Protein AF-A0A1G5A7X2-F1 (afdb_monomer_lite)

Structure (mmCIF, N/CA/C/O backbone):
data_AF-A0A1G5A7X2-F1
#
_entry.id   AF-A0A1G5A7X2-F1
#
loop_
_atom_site.group_PDB
_atom_site.id
_atom_site.type_symbol
_atom_site.label_atom_id
_atom_site.label_alt_id
_atom_site.label_comp_id
_atom_site.label_asym_id
_atom_site.label_entity_id
_atom_site.label_seq_id
_atom_site.pdbx_PDB_ins_code
_atom_site.Cartn_x
_atom_site.Cartn_y
_atom_site.Cartn_z
_atom_site.occupancy
_atom_site.B_iso_or_equiv
_atom_site.auth_seq_id
_atom_site.auth_comp_id
_atom_site.auth_asym_id
_atom_site.auth_atom_id
_atom_site.pdbx_PDB_model_num
ATOM 1 N N . MET A 1 1 ? 10.943 -16.114 13.535 1.00 46.88 1 MET A N 1
ATOM 2 C CA . MET A 1 1 ? 11.980 -15.243 12.942 1.00 46.88 1 MET A CA 1
ATOM 3 C C . MET A 1 1 ? 12.196 -14.057 13.876 1.00 46.88 1 MET A C 1
ATOM 5 O O . MET A 1 1 ? 11.222 -13.396 14.210 1.00 46.88 1 MET A O 1
ATOM 9 N N . ARG A 1 2 ? 13.414 -13.819 14.377 1.00 54.34 2 ARG A N 1
ATOM 10 C CA . ARG A 1 2 ? 13.745 -12.625 15.177 1.00 54.34 2 ARG A CA 1
ATOM 11 C C . ARG A 1 2 ? 14.331 -11.593 14.216 1.00 54.34 2 ARG A C 1
ATOM 13 O O . ARG A 1 2 ? 15.472 -11.756 13.806 1.00 54.34 2 ARG A O 1
ATOM 20 N N . HIS A 1 3 ? 13.550 -10.587 13.827 1.00 55.09 3 HIS A N 1
ATOM 21 C CA . HIS A 1 3 ? 14.061 -9.485 13.007 1.00 55.09 3 HIS A CA 1
ATOM 22 C C . HIS A 1 3 ? 15.008 -8.623 13.846 1.00 55.09 3 HIS A C 1
ATOM 24 O O . HIS A 1 3 ? 14.705 -8.295 14.999 1.00 55.09 3 HIS A O 1
ATOM 30 N N . THR A 1 4 ? 16.169 -8.273 13.294 1.00 64.75 4 THR A N 1
ATOM 31 C CA . THR A 1 4 ? 17.079 -7.324 13.939 1.00 64.75 4 THR A CA 1
ATOM 32 C C . THR A 1 4 ? 16.424 -5.944 13.903 1.00 64.75 4 THR A C 1
ATOM 34 O O . THR A 1 4 ? 15.683 -5.633 12.975 1.00 64.75 4 THR A O 1
ATOM 37 N N . ARG A 1 5 ? 16.683 -5.078 14.890 1.00 60.47 5 ARG A N 1
ATOM 38 C CA . ARG A 1 5 ? 16.086 -3.727 14.936 1.00 60.47 5 ARG A CA 1
ATOM 39 C C . ARG A 1 5 ? 16.271 -2.947 13.622 1.00 60.47 5 ARG A C 1
ATOM 41 O O . ARG A 1 5 ? 15.329 -2.309 13.166 1.00 60.47 5 ARG A O 1
ATOM 48 N N . GLY A 1 6 ? 17.444 -3.072 12.995 1.00 61.22 6 GLY A N 1
ATOM 49 C CA . GLY A 1 6 ? 17.739 -2.456 11.696 1.00 61.22 6 GLY A CA 1
ATOM 50 C C . GLY A 1 6 ? 16.906 -3.011 10.534 1.00 61.22 6 GLY A C 1
ATOM 51 O O . GLY A 1 6 ? 16.545 -2.253 9.639 1.00 61.22 6 GLY A O 1
ATOM 52 N N . ASP A 1 7 ? 16.522 -4.291 10.572 1.00 68.69 7 ASP A N 1
ATOM 53 C CA . ASP A 1 7 ? 15.631 -4.884 9.564 1.00 68.69 7 ASP A CA 1
ATOM 54 C C . ASP A 1 7 ? 14.219 -4.287 9.662 1.00 68.69 7 ASP A C 1
ATOM 56 O O . ASP A 1 7 ? 13.571 -4.041 8.647 1.00 68.69 7 ASP A O 1
ATOM 60 N N . ILE A 1 8 ? 13.754 -4.005 10.886 1.00 73.00 8 ILE A N 1
ATOM 61 C CA . ILE A 1 8 ? 12.430 -3.416 11.140 1.00 73.00 8 ILE A CA 1
ATOM 62 C C . ILE A 1 8 ? 12.392 -1.953 10.689 1.00 73.00 8 ILE A C 1
ATOM 64 O O . ILE A 1 8 ? 11.450 -1.540 10.011 1.00 73.00 8 ILE A O 1
ATOM 68 N N . GLU A 1 9 ? 13.412 -1.166 11.036 1.00 79.44 9 GLU A N 1
ATOM 69 C CA . GLU A 1 9 ? 13.518 0.235 10.607 1.00 79.44 9 GLU A CA 1
ATOM 70 C C . GLU A 1 9 ? 13.653 0.338 9.077 1.00 79.44 9 GLU A C 1
ATOM 72 O O . GLU A 1 9 ? 12.985 1.165 8.451 1.00 79.44 9 GLU A O 1
ATOM 77 N N . GLY A 1 10 ? 14.429 -0.562 8.460 1.00 85.31 10 GLY A N 1
ATOM 78 C CA . GLY A 1 10 ? 14.549 -0.673 7.0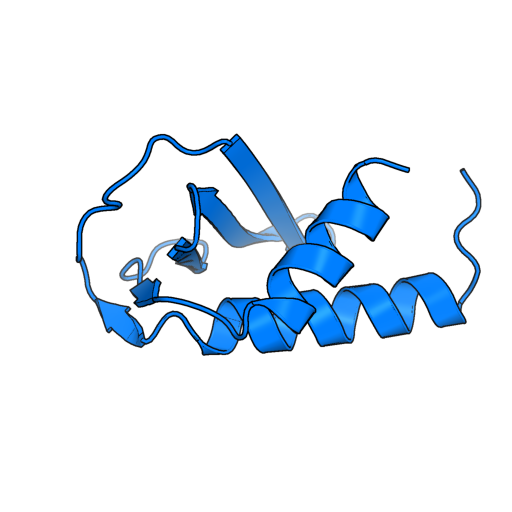05 1.00 85.31 10 GLY A CA 1
ATOM 79 C C . GLY A 1 10 ? 13.232 -1.045 6.321 1.00 85.31 10 GLY A C 1
ATOM 80 O O . GLY A 1 10 ? 12.855 -0.420 5.327 1.00 85.31 10 GLY A O 1
ATOM 81 N N . LEU A 1 11 ? 12.485 -2.003 6.877 1.00 87.69 11 LEU A N 1
ATOM 82 C CA . LEU A 1 11 ? 11.165 -2.381 6.372 1.00 87.69 11 LEU A CA 1
ATOM 83 C C . LEU A 1 11 ? 10.178 -1.211 6.449 1.00 87.69 11 LEU A C 1
ATOM 85 O O . LEU A 1 11 ? 9.503 -0.912 5.464 1.00 87.69 11 LEU A O 1
ATOM 89 N N . ALA A 1 12 ? 10.114 -0.520 7.590 1.00 88.75 12 ALA A N 1
ATOM 90 C CA . ALA A 1 12 ? 9.225 0.625 7.771 1.00 88.75 12 ALA A CA 1
ATOM 91 C C . ALA A 1 12 ? 9.534 1.750 6.769 1.00 88.75 12 ALA A C 1
ATOM 93 O O . ALA A 1 12 ? 8.617 2.325 6.178 1.00 88.75 12 ALA A O 1
ATOM 94 N N . ALA A 1 13 ? 10.818 2.033 6.529 1.00 92.50 13 ALA A N 1
ATOM 95 C CA . ALA A 1 13 ? 11.243 3.012 5.534 1.00 92.50 13 ALA A CA 1
ATOM 96 C C . ALA A 1 13 ? 10.829 2.607 4.109 1.00 92.50 13 ALA A C 1
ATOM 98 O O . ALA A 1 13 ? 10.298 3.434 3.368 1.00 92.50 13 ALA A O 1
ATOM 99 N N . LEU A 1 14 ? 11.014 1.337 3.735 1.00 94.50 14 LEU A N 1
ATOM 100 C CA . LEU A 1 14 ? 10.635 0.826 2.414 1.00 94.50 14 LEU A CA 1
ATOM 101 C C . LEU A 1 14 ? 9.123 0.864 2.188 1.00 94.50 14 LEU A C 1
ATOM 103 O O . LEU A 1 14 ? 8.681 1.374 1.160 1.00 94.50 14 LEU A O 1
ATOM 107 N N . VAL A 1 15 ? 8.331 0.394 3.155 1.00 93.88 15 VAL A N 1
ATOM 108 C CA . VAL A 1 15 ? 6.862 0.454 3.090 1.00 93.88 15 VAL A CA 1
ATOM 109 C C . VAL A 1 15 ? 6.391 1.896 2.923 1.00 93.88 15 VAL A C 1
ATOM 111 O O . VAL A 1 15 ? 5.539 2.168 2.084 1.00 93.88 15 VAL A O 1
ATOM 114 N N . ASN A 1 16 ? 6.979 2.836 3.664 1.00 94.06 16 ASN A N 1
ATOM 115 C CA . ASN A 1 16 ? 6.630 4.251 3.579 1.00 94.06 16 ASN A CA 1
ATOM 116 C C . ASN A 1 16 ? 6.973 4.866 2.208 1.00 94.06 16 ASN A C 1
ATOM 118 O O . ASN A 1 16 ? 6.171 5.608 1.644 1.00 94.06 16 ASN A O 1
ATOM 122 N N . THR A 1 17 ? 8.144 4.546 1.651 1.00 95.62 17 THR A N 1
ATOM 123 C CA . THR A 1 17 ? 8.535 4.977 0.299 1.00 95.62 17 THR A CA 1
ATOM 124 C C . THR A 1 17 ? 7.588 4.424 -0.762 1.00 95.62 17 THR A C 1
ATOM 126 O O . THR A 1 17 ? 7.145 5.164 -1.636 1.00 95.62 17 THR A O 1
ATOM 129 N N . VAL A 1 18 ? 7.250 3.136 -0.675 1.00 95.88 18 VAL A N 1
ATOM 130 C CA . VAL A 1 18 ? 6.354 2.476 -1.628 1.00 95.88 18 VAL A CA 1
ATOM 131 C C . VAL A 1 18 ? 4.935 3.038 -1.526 1.00 95.88 18 VAL A C 1
ATOM 133 O O . VAL A 1 18 ? 4.373 3.447 -2.539 1.00 95.88 18 VAL A O 1
ATOM 136 N N . ALA A 1 19 ? 4.378 3.150 -0.319 1.00 94.56 19 ALA A N 1
ATOM 137 C CA . ALA A 1 19 ? 3.036 3.686 -0.101 1.00 94.56 19 ALA A CA 1
ATOM 138 C C . ALA A 1 19 ? 2.886 5.124 -0.621 1.00 94.56 19 ALA A C 1
ATOM 140 O O . ALA A 1 19 ? 1.883 5.447 -1.248 1.00 94.56 19 ALA A O 1
ATOM 141 N N . ARG A 1 20 ? 3.898 5.982 -0.430 1.00 94.94 20 ARG A N 1
ATOM 142 C CA . ARG A 1 20 ? 3.860 7.377 -0.904 1.00 94.94 20 ARG A CA 1
ATOM 143 C C . ARG A 1 20 ? 3.924 7.543 -2.421 1.00 94.94 20 ARG A C 1
ATOM 145 O O . ARG A 1 20 ? 3.625 8.629 -2.904 1.00 94.94 20 ARG A O 1
ATOM 152 N N . SER A 1 21 ? 4.294 6.503 -3.166 1.00 96.38 21 SER A N 1
ATOM 153 C CA . SER A 1 21 ? 4.226 6.537 -4.632 1.00 96.38 21 SER A CA 1
ATOM 154 C C . SER A 1 21 ? 2.798 6.420 -5.171 1.00 96.38 21 SER A C 1
ATOM 156 O O . SER A 1 21 ? 2.541 6.824 -6.302 1.00 96.38 21 SER A O 1
ATOM 158 N N . ALA A 1 22 ? 1.870 5.891 -4.368 1.00 96.50 22 ALA A N 1
ATOM 159 C CA . ALA A 1 22 ? 0.481 5.715 -4.747 1.00 96.50 22 ALA A CA 1
ATOM 160 C C . ALA A 1 22 ? -0.290 7.029 -4.584 1.00 96.50 22 ALA A C 1
ATOM 162 O O . ALA A 1 22 ? -0.723 7.379 -3.483 1.00 96.50 22 ALA A O 1
ATOM 163 N N . VAL A 1 23 ? -0.455 7.761 -5.684 1.00 95.25 23 VAL A N 1
ATOM 164 C CA . VAL A 1 23 ? -1.049 9.108 -5.692 1.00 95.25 23 VAL A CA 1
ATOM 165 C C . VAL A 1 23 ? -2.275 9.231 -6.593 1.00 95.25 23 VAL A C 1
ATOM 167 O O . VAL A 1 23 ? -3.049 10.165 -6.402 1.00 95.25 23 VAL A O 1
ATOM 170 N N . SER A 1 24 ? -2.484 8.305 -7.534 1.00 96.06 24 SER A N 1
ATOM 171 C CA . SER A 1 24 ? -3.638 8.315 -8.435 1.00 96.06 24 SER A CA 1
ATOM 172 C C . SER A 1 24 ? -4.865 7.724 -7.737 1.00 96.06 24 SER A C 1
ATOM 174 O O . SER A 1 24 ? -4.858 6.528 -7.442 1.00 96.06 24 SER A O 1
ATOM 176 N N . PRO A 1 25 ? -5.914 8.507 -7.439 1.00 94.31 25 PRO A N 1
ATOM 177 C CA . PRO A 1 25 ? -7.116 7.986 -6.794 1.00 94.31 25 PRO A CA 1
ATOM 178 C C . PRO A 1 25 ? -7.942 7.123 -7.755 1.00 94.31 25 PRO A C 1
ATOM 180 O O . PRO A 1 25 ? -8.097 7.476 -8.921 1.00 94.31 25 PRO A O 1
ATOM 183 N N . ASP A 1 26 ? -8.497 6.022 -7.243 1.00 86.56 26 ASP A N 1
ATOM 184 C CA . ASP A 1 26 ? -9.461 5.142 -7.929 1.00 86.56 26 ASP A CA 1
ATOM 185 C C . ASP A 1 26 ? -9.009 4.597 -9.301 1.00 86.56 26 ASP A C 1
ATOM 187 O O . ASP A 1 26 ? -9.823 4.155 -10.116 1.00 86.56 26 ASP A O 1
ATOM 191 N N . GLU A 1 27 ? -7.701 4.574 -9.559 1.00 91.12 27 GLU A N 1
ATOM 192 C CA . GLU A 1 27 ? -7.137 3.956 -10.757 1.00 91.12 27 GLU A CA 1
ATOM 193 C C . GLU A 1 27 ? -7.093 2.419 -10.594 1.00 91.12 27 GLU A C 1
ATOM 195 O O . GLU A 1 27 ? -6.767 1.915 -9.512 1.00 91.12 27 GLU A O 1
ATOM 200 N N . PRO A 1 28 ? -7.446 1.630 -11.627 1.00 92.94 28 PRO A N 1
ATOM 201 C CA . PRO A 1 28 ? -7.337 0.178 -11.561 1.00 92.94 28 PRO A CA 1
ATOM 202 C C . PRO A 1 28 ? -5.874 -0.284 -11.606 1.00 92.94 28 PRO A C 1
ATOM 204 O O . PRO A 1 28 ? -5.023 0.332 -12.243 1.00 92.94 28 PRO A O 1
ATOM 207 N N . LEU A 1 29 ? -5.600 -1.432 -10.983 1.00 96.00 29 LEU A N 1
ATOM 208 C CA . LEU A 1 29 ? -4.330 -2.133 -11.165 1.00 96.00 29 LEU A CA 1
ATOM 209 C C . LEU A 1 29 ? -4.277 -2.768 -12.561 1.00 96.00 29 LEU A C 1
ATOM 211 O O . LEU A 1 29 ? -5.256 -3.359 -13.019 1.00 96.00 29 LEU A O 1
ATOM 215 N N . THR A 1 30 ? -3.124 -2.685 -13.217 1.00 95.38 30 THR A N 1
ATOM 216 C CA . THR A 1 30 ? -2.877 -3.253 -14.553 1.00 95.38 30 THR A CA 1
ATOM 217 C C . THR A 1 30 ? -2.462 -4.725 -14.507 1.00 95.38 30 THR A C 1
ATOM 219 O O . THR A 1 30 ? -2.453 -5.402 -15.535 1.00 95.38 30 THR A O 1
ATOM 222 N N . ALA A 1 31 ? -2.148 -5.234 -13.315 1.00 95.56 31 ALA A N 1
ATOM 223 C CA . ALA A 1 31 ? -1.747 -6.607 -13.044 1.00 95.56 31 ALA A CA 1
ATOM 224 C C . ALA A 1 31 ? -2.559 -7.192 -11.869 1.00 95.56 31 ALA A C 1
ATOM 226 O O . ALA A 1 31 ? -3.110 -6.442 -11.057 1.00 95.56 31 ALA A O 1
ATOM 227 N N . PRO A 1 32 ? -2.649 -8.530 -11.744 1.00 96.38 32 PRO A N 1
ATOM 228 C CA . PRO A 1 32 ? -3.200 -9.151 -10.543 1.00 96.38 32 PRO A CA 1
ATOM 229 C C . PRO A 1 32 ? -2.328 -8.851 -9.315 1.00 96.38 32 PRO A C 1
ATOM 231 O O . PRO A 1 32 ? -1.110 -8.717 -9.423 1.00 96.38 32 PRO A O 1
ATOM 234 N N . VAL A 1 33 ? -2.955 -8.789 -8.137 1.00 96.56 33 VAL A N 1
ATOM 235 C CA . VAL A 1 33 ? -2.251 -8.604 -6.859 1.00 96.56 33 VAL A CA 1
ATOM 236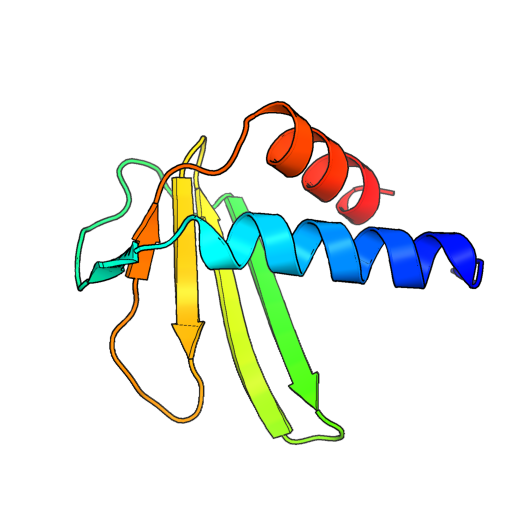 C C . VAL A 1 33 ? -1.425 -9.850 -6.538 1.00 96.56 33 VAL A C 1
ATOM 238 O O . VAL A 1 33 ? -1.984 -10.931 -6.352 1.00 96.56 33 VAL A O 1
ATOM 241 N N . ASP A 1 34 ? -0.105 -9.686 -6.448 1.00 93.75 34 ASP A N 1
ATOM 242 C CA . ASP A 1 34 ? 0.847 -10.743 -6.087 1.00 93.75 34 ASP A CA 1
ATOM 243 C C . ASP A 1 34 ? 1.150 -10.788 -4.585 1.00 93.75 34 ASP A C 1
ATOM 245 O O . ASP A 1 34 ? 1.407 -11.859 -4.034 1.00 93.75 34 ASP A O 1
ATOM 249 N N . LEU A 1 35 ? 1.080 -9.642 -3.902 1.00 94.62 35 LEU A N 1
ATOM 250 C CA . LEU A 1 35 ? 1.366 -9.550 -2.475 1.00 94.62 35 LEU A CA 1
ATOM 251 C C . LEU A 1 35 ? 0.462 -8.530 -1.791 1.00 94.62 35 LEU A C 1
ATOM 253 O O . LEU A 1 35 ? 0.178 -7.462 -2.331 1.00 94.62 35 LEU A O 1
ATOM 257 N N . ARG A 1 36 ? 0.040 -8.839 -0.563 1.00 95.88 36 ARG A N 1
ATOM 258 C CA . ARG A 1 36 ? -0.801 -7.960 0.251 1.00 95.88 36 ARG A CA 1
ATOM 259 C C . ARG A 1 36 ? -0.243 -7.839 1.660 1.00 95.88 36 ARG A C 1
ATOM 261 O O . ARG A 1 36 ? -0.056 -8.840 2.345 1.00 95.88 36 ARG A O 1
ATOM 268 N N . LEU A 1 37 ? -0.023 -6.602 2.092 1.00 94.75 37 LEU A N 1
ATOM 269 C CA . LEU A 1 37 ? 0.401 -6.249 3.438 1.00 94.75 37 LEU A CA 1
ATOM 270 C C . LEU A 1 37 ? -0.742 -5.547 4.169 1.00 94.75 37 LEU A C 1
ATOM 272 O O . LEU A 1 37 ? -1.342 -4.605 3.649 1.00 94.75 37 LEU A O 1
ATOM 276 N N . THR A 1 38 ? -1.012 -5.970 5.399 1.00 95.50 38 THR A N 1
ATOM 277 C CA . THR A 1 38 ? -1.932 -5.288 6.313 1.00 95.50 38 THR A CA 1
ATOM 278 C C . THR A 1 38 ? -1.130 -4.527 7.359 1.00 95.50 38 THR A C 1
ATOM 280 O O . THR A 1 38 ? -0.284 -5.093 8.049 1.00 95.50 38 THR A O 1
ATOM 283 N N . LEU A 1 39 ? -1.374 -3.223 7.474 1.00 93.50 39 LEU A N 1
ATOM 284 C CA . LEU A 1 39 ? -0.699 -2.367 8.440 1.00 93.50 39 LEU A CA 1
ATOM 285 C C . LEU A 1 39 ? -1.607 -2.159 9.646 1.00 93.50 39 LEU A C 1
ATOM 287 O O . LEU A 1 39 ? -2.717 -1.646 9.508 1.00 93.50 39 LEU A O 1
ATOM 291 N N . HIS A 1 40 ? -1.105 -2.510 10.826 1.00 93.75 40 HIS A N 1
ATOM 292 C CA . HIS A 1 40 ? -1.822 -2.358 12.086 1.00 93.75 40 HIS A CA 1
ATOM 293 C C . HIS A 1 40 ? -1.130 -1.352 13.009 1.00 93.75 40 HIS A C 1
ATOM 295 O O . HIS A 1 40 ? 0.097 -1.235 13.028 1.00 93.75 40 HIS A O 1
ATOM 301 N N . ARG A 1 41 ? -1.928 -0.641 13.807 1.00 91.06 41 ARG A N 1
ATOM 302 C CA . ARG A 1 41 ? -1.484 0.141 14.964 1.00 91.06 41 ARG A CA 1
ATOM 303 C C . ARG A 1 41 ? -2.155 -0.442 16.204 1.00 91.06 41 ARG A C 1
ATOM 305 O O . ARG A 1 41 ? -3.341 -0.211 16.425 1.00 91.06 41 ARG A O 1
ATOM 312 N N . GLY A 1 42 ? -1.398 -1.199 16.998 1.00 93.56 42 GLY A N 1
ATOM 313 C CA . GLY A 1 42 ? -2.005 -2.094 17.988 1.00 93.56 42 GLY A CA 1
ATOM 314 C C . GLY A 1 42 ? -2.894 -3.107 17.266 1.00 93.56 42 GLY A C 1
ATOM 315 O O . GLY A 1 42 ? -2.469 -3.670 16.261 1.00 93.56 42 GLY A O 1
ATOM 316 N N . ASP A 1 43 ? -4.140 -3.257 17.707 1.00 92.75 43 ASP A N 1
ATOM 317 C CA . ASP A 1 43 ? -5.122 -4.138 17.057 1.00 92.75 43 ASP A CA 1
ATOM 318 C C . ASP A 1 43 ? -5.869 -3.473 15.885 1.00 92.75 43 ASP A C 1
ATOM 320 O O . ASP A 1 43 ? -6.557 -4.142 15.113 1.00 92.75 43 ASP A O 1
ATOM 324 N N . ALA A 1 44 ? -5.728 -2.156 15.702 1.00 95.31 44 ALA A N 1
ATOM 325 C CA . ALA A 1 44 ? -6.452 -1.420 14.670 1.00 95.31 44 ALA A CA 1
ATOM 326 C C . ALA A 1 44 ? -5.774 -1.548 13.297 1.00 95.31 44 ALA A C 1
ATOM 328 O O . ALA A 1 44 ? -4.618 -1.154 13.138 1.00 95.31 44 ALA A O 1
ATOM 329 N N . LEU A 1 45 ? -6.499 -2.040 12.287 1.00 95.88 45 LEU A N 1
ATOM 330 C CA . LEU A 1 45 ? -6.073 -1.984 10.885 1.00 95.88 45 LEU A CA 1
ATOM 331 C C . LEU A 1 45 ? -6.132 -0.530 10.394 1.00 95.88 45 LEU A C 1
ATOM 333 O O . LEU A 1 45 ? -7.199 0.079 10.402 1.00 95.88 45 LEU A O 1
ATOM 337 N N . ILE A 1 46 ? -4.996 0.010 9.956 1.00 96.00 46 ILE A N 1
ATOM 338 C CA . ILE A 1 46 ? -4.871 1.414 9.526 1.00 96.00 46 ILE A CA 1
ATOM 339 C C . ILE A 1 46 ? -4.664 1.573 8.021 1.00 96.00 46 ILE A C 1
ATOM 341 O O . ILE A 1 46 ? -4.917 2.647 7.481 1.00 96.00 46 ILE A O 1
ATOM 345 N N . ALA A 1 47 ? -4.198 0.526 7.338 1.00 96.19 47 ALA A N 1
ATOM 346 C CA . ALA A 1 47 ? -4.073 0.517 5.888 1.00 96.19 47 ALA A CA 1
ATOM 347 C C . ALA A 1 47 ? -3.839 -0.889 5.335 1.00 96.19 47 ALA A C 1
ATOM 349 O O . ALA A 1 47 ? -3.378 -1.794 6.033 1.00 96.19 47 ALA A O 1
ATOM 350 N N . VAL A 1 48 ? -4.096 -1.035 4.043 1.00 97.00 48 VAL A N 1
ATOM 351 C CA . VAL A 1 48 ? -3.688 -2.178 3.234 1.00 97.00 48 VAL A CA 1
ATOM 352 C C . VAL A 1 48 ? -2.800 -1.665 2.105 1.00 97.00 48 VAL A C 1
ATOM 354 O O . VAL A 1 48 ? -3.171 -0.721 1.410 1.00 97.00 48 VAL A O 1
ATOM 357 N N . LEU A 1 49 ? -1.641 -2.294 1.923 1.00 97.44 49 LEU A N 1
ATOM 358 C CA . LEU A 1 49 ? -0.767 -2.084 0.774 1.00 97.44 49 LEU A CA 1
ATOM 359 C C . LEU A 1 49 ? -0.788 -3.349 -0.084 1.00 97.44 49 LEU A C 1
ATOM 361 O O . LEU A 1 49 ? -0.366 -4.415 0.362 1.00 97.44 49 LEU A O 1
ATOM 365 N N . GLU A 1 50 ? -1.280 -3.233 -1.307 1.00 97.44 50 GLU A N 1
ATOM 366 C CA . GLU A 1 50 ? -1.265 -4.306 -2.298 1.00 97.44 50 GLU A CA 1
ATOM 367 C C . GLU A 1 50 ? -0.200 -4.019 -3.347 1.00 97.44 50 GLU A C 1
ATOM 369 O O . GLU A 1 50 ? -0.003 -2.874 -3.749 1.00 97.44 50 GLU A O 1
ATOM 374 N N . ILE A 1 51 ? 0.489 -5.065 -3.780 1.00 96.88 51 ILE A N 1
ATOM 375 C CA . ILE A 1 51 ? 1.506 -5.020 -4.820 1.00 96.88 51 ILE A CA 1
ATOM 376 C C . ILE A 1 51 ? 1.002 -5.861 -5.988 1.00 96.88 51 ILE A C 1
ATOM 378 O O . ILE A 1 51 ? 0.556 -6.992 -5.782 1.00 96.88 51 ILE A O 1
ATOM 382 N N . ALA A 1 52 ? 1.058 -5.290 -7.187 1.00 96.94 52 ALA A N 1
ATOM 383 C CA . ALA A 1 52 ? 0.638 -5.927 -8.424 1.00 96.94 52 ALA A CA 1
ATOM 384 C C . ALA A 1 52 ? 1.618 -5.572 -9.544 1.00 96.94 52 ALA A C 1
ATOM 386 O O . ALA A 1 52 ? 1.577 -4.477 -10.105 1.00 96.94 52 ALA A O 1
ATOM 387 N N . GLY A 1 53 ? 2.529 -6.491 -9.863 1.00 95.62 53 GLY A N 1
ATOM 388 C CA . GLY A 1 53 ? 3.547 -6.251 -10.886 1.00 95.62 53 GLY A CA 1
ATOM 389 C C . GLY A 1 53 ? 4.504 -5.127 -10.479 1.00 95.62 53 GLY A C 1
ATOM 390 O O . GLY A 1 53 ? 5.239 -5.259 -9.497 1.00 95.62 53 GLY A O 1
ATOM 391 N N . ASP A 1 54 ? 4.536 -4.032 -11.230 1.00 96.56 54 ASP A N 1
ATOM 392 C CA . ASP A 1 54 ? 5.297 -2.822 -10.898 1.00 96.56 54 ASP A CA 1
ATOM 393 C C . ASP A 1 54 ? 4.450 -1.743 -10.208 1.00 96.56 54 ASP A C 1
ATOM 395 O O . ASP A 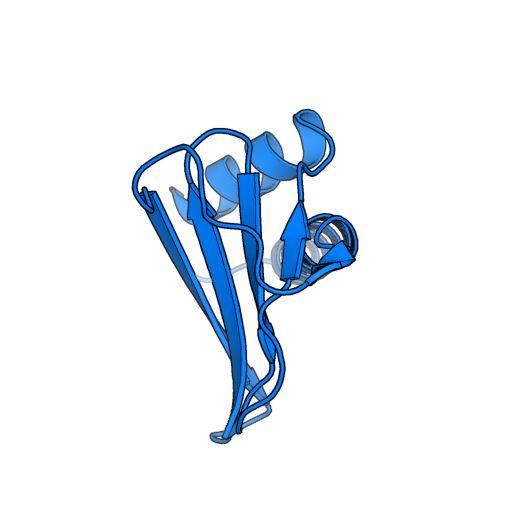1 54 ? 4.998 -0.730 -9.779 1.00 96.56 54 ASP A O 1
ATOM 399 N N . GLN A 1 55 ? 3.144 -1.968 -10.050 1.00 97.38 55 GLN A N 1
ATOM 400 C CA . GLN A 1 55 ? 2.232 -1.061 -9.371 1.00 97.38 55 GLN A CA 1
ATOM 401 C C . GLN A 1 55 ? 2.012 -1.454 -7.915 1.00 97.38 55 GLN A C 1
ATOM 403 O O . GLN A 1 55 ? 2.163 -2.609 -7.499 1.00 97.38 55 GLN A O 1
ATOM 408 N N . VAL A 1 56 ? 1.588 -0.466 -7.135 1.00 97.75 56 VAL A N 1
ATOM 409 C CA . VAL A 1 56 ? 1.078 -0.666 -5.785 1.00 97.75 56 VAL A CA 1
ATOM 410 C C . VAL A 1 56 ? -0.229 0.076 -5.594 1.00 97.75 56 VAL A C 1
ATOM 412 O O . VAL A 1 56 ? -0.433 1.145 -6.165 1.00 97.75 56 VAL A O 1
ATOM 415 N N . ARG A 1 57 ? -1.095 -0.487 -4.753 1.00 97.94 57 ARG A N 1
ATOM 416 C CA . ARG A 1 57 ? -2.329 0.141 -4.294 1.00 97.94 57 ARG A CA 1
ATOM 417 C C . ARG A 1 57 ? -2.270 0.358 -2.792 1.00 97.94 57 ARG A C 1
ATOM 419 O O . ARG A 1 57 ? -2.120 -0.592 -2.025 1.00 97.94 57 ARG A O 1
ATOM 426 N N . TRP A 1 58 ? -2.422 1.605 -2.371 1.00 97.62 58 TRP A N 1
ATOM 427 C CA . TRP A 1 58 ? -2.577 1.987 -0.977 1.00 97.62 58 TRP A CA 1
ATOM 428 C C . TRP A 1 58 ? -4.054 2.207 -0.668 1.00 97.62 58 TRP A C 1
ATOM 430 O O . TRP A 1 58 ? -4.717 3.014 -1.311 1.00 97.62 58 TRP A O 1
ATOM 440 N N . THR A 1 59 ? -4.575 1.502 0.333 1.00 97.00 59 THR A N 1
ATOM 441 C CA . THR A 1 59 ? -5.954 1.669 0.800 1.00 97.00 59 THR A CA 1
ATOM 442 C C . THR A 1 59 ? -5.941 2.030 2.284 1.00 97.00 59 THR A C 1
ATOM 444 O O . THR A 1 59 ? -5.659 1.149 3.105 1.00 97.00 59 THR A O 1
ATOM 447 N N . PRO A 1 60 ? -6.227 3.287 2.666 1.00 95.25 60 PRO A N 1
ATOM 448 C CA . PRO A 1 60 ? -6.343 3.660 4.075 1.00 95.25 60 PRO A CA 1
ATOM 449 C C . PRO A 1 60 ? -7.506 2.918 4.755 1.00 95.25 60 PRO A C 1
ATOM 451 O O . PRO A 1 60 ? -8.449 2.473 4.099 1.00 95.25 60 PRO A O 1
ATOM 454 N N . GLN A 1 61 ? -7.409 2.729 6.073 1.00 95.62 61 GLN A N 1
ATOM 455 C CA . GLN A 1 61 ? -8.433 2.078 6.891 1.00 95.62 61 GLN A CA 1
ATOM 456 C C . GLN A 1 61 ? -8.680 2.847 8.203 1.00 95.62 61 GLN A C 1
ATOM 458 O O . GLN A 1 61 ? -7.738 3.414 8.764 1.00 95.62 61 GLN A O 1
ATOM 463 N N . PRO A 1 62 ? -9.918 2.832 8.733 1.00 91.69 62 PRO A N 1
ATOM 464 C CA . PRO A 1 62 ? -11.123 2.291 8.104 1.00 91.69 62 PRO A CA 1
ATOM 465 C C . PRO A 1 62 ? -11.661 3.246 7.025 1.00 91.69 62 PRO A C 1
ATOM 467 O O . PRO A 1 62 ? -11.995 4.394 7.308 1.00 91.69 62 PRO A O 1
ATOM 470 N N . GLY A 1 63 ? -11.778 2.750 5.793 1.00 84.00 63 GLY A N 1
A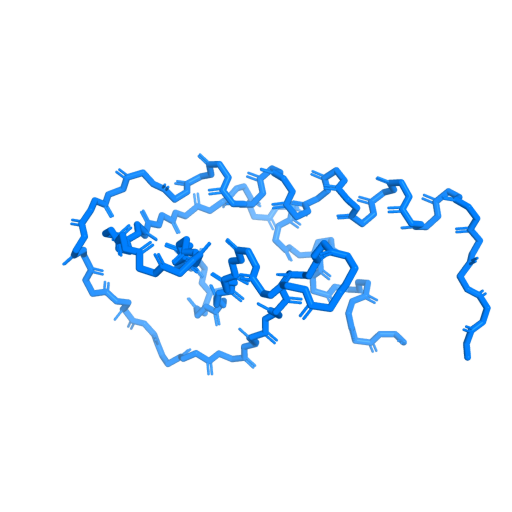TOM 471 C CA . GLY A 1 63 ? -12.282 3.532 4.664 1.00 84.00 63 GLY A CA 1
ATOM 472 C C . GLY A 1 63 ? -11.320 4.599 4.120 1.00 84.00 63 GLY A C 1
ATOM 473 O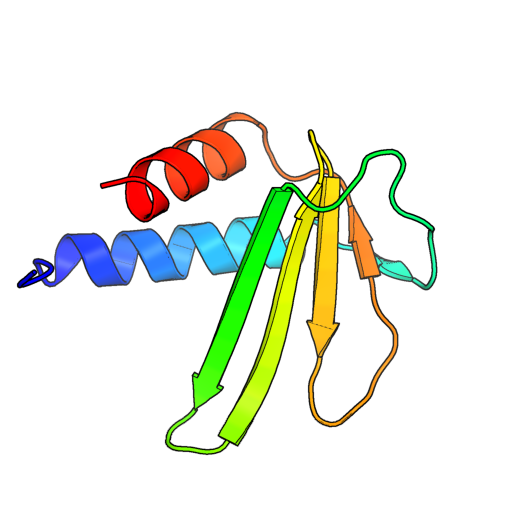 O . GLY A 1 63 ? -10.251 4.870 4.664 1.00 84.00 63 GLY A O 1
ATOM 474 N N . GLY A 1 64 ? -11.734 5.193 3.001 1.00 89.19 64 GLY A N 1
ATOM 475 C CA . GLY A 1 64 ? -10.978 6.174 2.225 1.00 89.19 64 GLY A CA 1
ATOM 476 C C . GLY A 1 64 ? -10.676 5.684 0.808 1.00 89.19 64 GLY A C 1
ATOM 477 O O . GLY A 1 64 ? -10.789 4.496 0.503 1.00 89.19 64 GLY A O 1
ATOM 478 N N . THR A 1 65 ? -10.338 6.627 -0.065 1.00 94.25 65 THR A N 1
ATOM 479 C CA . THR A 1 65 ? -10.068 6.359 -1.479 1.00 94.25 65 THR A CA 1
ATOM 480 C C . THR A 1 65 ? -8.765 5.589 -1.631 1.00 94.25 65 THR A C 1
ATOM 482 O O . THR A 1 65 ? -7.733 5.992 -1.085 1.00 94.25 65 THR A O 1
ATOM 485 N N . ALA A 1 66 ? -8.814 4.480 -2.367 1.00 96.12 66 ALA A N 1
ATOM 486 C CA . ALA A 1 66 ? -7.609 3.756 -2.721 1.00 96.12 66 ALA A CA 1
ATOM 487 C C . ALA A 1 66 ? -6.813 4.578 -3.737 1.00 96.12 66 ALA A C 1
ATOM 489 O O . ALA A 1 66 ? -7.377 5.112 -4.692 1.00 96.12 66 ALA A O 1
ATOM 490 N N . THR A 1 67 ? -5.504 4.665 -3.538 1.00 98.19 67 THR A N 1
ATOM 491 C CA . THR A 1 67 ? -4.597 5.283 -4.500 1.00 98.19 67 THR A CA 1
ATOM 492 C C . THR A 1 67 ? -3.698 4.228 -5.118 1.00 98.19 67 THR A C 1
ATOM 494 O O . THR A 1 67 ? -3.311 3.263 -4.458 1.00 98.19 67 THR A O 1
ATOM 497 N N . VAL A 1 68 ? -3.361 4.404 -6.390 1.00 98.06 68 VAL A N 1
ATOM 498 C CA . VAL A 1 68 ? -2.438 3.553 -7.140 1.00 98.06 68 VAL A CA 1
ATOM 499 C C . VAL A 1 68 ? -1.244 4.377 -7.603 1.00 98.06 68 VAL A C 1
ATOM 501 O O . VAL A 1 68 ? -1.309 5.601 -7.735 1.00 98.06 68 VAL A O 1
ATOM 504 N N . GLY A 1 69 ? -0.111 3.713 -7.785 1.00 97.50 69 GLY A N 1
ATOM 505 C CA . GLY A 1 69 ? 1.067 4.314 -8.386 1.00 97.50 69 GLY A CA 1
ATOM 506 C C . GLY A 1 69 ? 2.165 3.296 -8.634 1.00 97.50 69 GLY A C 1
ATOM 507 O O . GLY A 1 69 ? 2.039 2.118 -8.294 1.00 97.50 69 GLY A O 1
ATOM 508 N N . THR A 1 70 ? 3.257 3.776 -9.216 1.00 97.81 70 THR A N 1
ATOM 509 C CA . THR A 1 70 ? 4.435 2.971 -9.543 1.00 97.81 70 THR A CA 1
ATOM 510 C C . THR A 1 70 ? 5.596 3.443 -8.662 1.00 97.81 70 THR A C 1
ATOM 512 O O . THR A 1 70 ? 6.121 4.541 -8.875 1.00 97.81 70 THR A O 1
ATOM 515 N N . PRO A 1 71 ? 6.002 2.675 -7.636 1.00 96.69 71 PRO A N 1
ATOM 516 C CA . PRO A 1 71 ? 7.126 3.031 -6.777 1.00 96.69 71 PRO A CA 1
ATOM 517 C C . PRO A 1 71 ? 8.467 2.937 -7.515 1.00 96.69 71 PRO A C 1
ATOM 519 O O . PRO A 1 71 ? 8.579 2.257 -8.537 1.00 96.69 71 PRO A O 1
ATOM 522 N N . PRO A 1 72 ? 9.545 3.527 -6.961 1.00 96.94 72 PRO A N 1
ATOM 523 C CA . PRO A 1 72 ? 10.893 3.279 -7.457 1.00 96.94 72 PRO A CA 1
ATOM 524 C C . PRO A 1 72 ? 11.197 1.775 -7.485 1.00 96.94 72 PRO A C 1
ATOM 526 O O . PRO A 1 72 ? 11.110 1.106 -6.451 1.00 96.94 72 PRO A O 1
ATOM 529 N N . ALA A 1 73 ? 11.608 1.248 -8.643 1.00 95.69 73 ALA A N 1
ATOM 530 C CA . ALA A 1 73 ? 11.812 -0.190 -8.853 1.00 95.69 73 ALA A CA 1
ATOM 531 C C . ALA A 1 73 ? 12.746 -0.824 -7.805 1.00 95.69 73 ALA A C 1
ATOM 533 O O . ALA A 1 73 ? 12.465 -1.899 -7.277 1.00 95.69 73 ALA A O 1
ATOM 534 N N . GLN A 1 74 ? 13.818 -0.115 -7.435 1.00 94.50 74 GLN A N 1
ATOM 535 C CA . GLN A 1 74 ? 14.760 -0.544 -6.397 1.00 94.50 74 GLN A CA 1
ATOM 536 C C . GLN A 1 74 ? 14.114 -0.676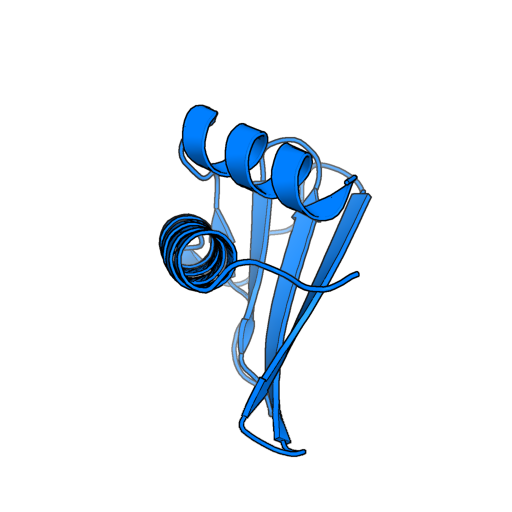 -5.008 1.00 94.50 74 GLN A C 1
ATOM 538 O O . GLN A 1 74 ? 14.425 -1.610 -4.273 1.00 94.50 74 GLN A O 1
ATOM 543 N N . ALA A 1 75 ? 13.188 0.221 -4.655 1.00 95.38 75 ALA A N 1
ATOM 544 C CA . ALA A 1 75 ? 12.479 0.170 -3.380 1.00 95.38 75 ALA A CA 1
ATOM 545 C C . ALA A 1 75 ? 11.477 -0.992 -3.363 1.00 95.38 75 ALA A C 1
ATOM 547 O O . ALA A 1 75 ? 11.393 -1.715 -2.371 1.00 95.38 75 ALA A O 1
ATOM 548 N N . LEU A 1 76 ? 10.773 -1.220 -4.477 1.00 95.62 76 LEU A N 1
ATOM 549 C CA . LEU A 1 76 ? 9.837 -2.335 -4.606 1.00 95.62 76 LEU A CA 1
ATOM 550 C C . LEU A 1 76 ? 10.549 -3.695 -4.556 1.00 95.62 76 LEU A C 1
ATOM 552 O O . LEU A 1 76 ? 10.102 -4.605 -3.859 1.00 95.62 76 LEU A O 1
ATOM 556 N N . ALA A 1 77 ? 11.686 -3.826 -5.244 1.00 94.75 77 ALA A N 1
ATOM 557 C CA . ALA A 1 77 ? 12.505 -5.034 -5.216 1.00 94.75 77 ALA A CA 1
ATOM 558 C C . ALA A 1 77 ? 13.079 -5.312 -3.815 1.00 94.75 77 ALA A C 1
ATOM 560 O O . ALA A 1 77 ? 13.020 -6.447 -3.339 1.00 94.75 77 ALA A O 1
ATOM 561 N N . ALA A 1 78 ? 13.581 -4.278 -3.130 1.00 93.88 78 ALA A N 1
ATOM 562 C CA . ALA A 1 78 ? 14.071 -4.402 -1.759 1.00 93.88 78 ALA A CA 1
ATOM 563 C C . ALA A 1 78 ? 12.957 -4.837 -0.793 1.00 93.88 78 ALA A C 1
ATOM 565 O O . ALA A 1 78 ? 13.168 -5.749 0.006 1.00 93.88 78 ALA A O 1
ATOM 566 N N . LEU A 1 79 ? 11.759 -4.248 -0.910 1.00 93.75 79 LEU A N 1
ATOM 567 C CA . LEU A 1 79 ? 10.596 -4.636 -0.112 1.00 93.75 79 LEU A CA 1
ATOM 568 C C . LEU A 1 79 ? 10.227 -6.107 -0.343 1.00 93.75 79 LEU A C 1
ATOM 570 O O . LEU A 1 79 ? 10.122 -6.863 0.620 1.00 93.75 79 LEU A O 1
ATOM 574 N N . ARG A 1 80 ? 10.103 -6.539 -1.605 1.00 92.94 80 ARG A N 1
ATOM 575 C CA . ARG A 1 80 ? 9.818 -7.943 -1.947 1.00 92.94 80 ARG A CA 1
ATOM 576 C C . ARG A 1 80 ? 10.847 -8.894 -1.341 1.00 92.94 80 ARG A C 1
ATOM 578 O O . ARG A 1 80 ? 10.471 -9.865 -0.698 1.00 92.94 80 ARG A O 1
ATOM 585 N N . SER A 1 81 ? 12.133 -8.571 -1.474 1.00 91.75 81 SER A N 1
ATOM 586 C CA . SER A 1 81 ? 13.226 -9.387 -0.938 1.00 91.75 81 SER A CA 1
ATOM 587 C C . SER A 1 81 ? 13.188 -9.542 0.587 1.00 91.75 81 SER A C 1
ATOM 589 O O . SER A 1 81 ? 13.644 -10.564 1.100 1.00 91.75 81 SER A O 1
ATOM 591 N N . LEU A 1 82 ? 12.689 -8.550 1.331 1.00 89.75 82 LEU A N 1
ATOM 592 C CA . LEU A 1 82 ? 12.519 -8.664 2.784 1.00 89.75 82 LEU A CA 1
ATOM 593 C C . LEU A 1 82 ? 11.303 -9.512 3.174 1.00 89.75 82 LEU A C 1
ATOM 595 O O . LEU A 1 82 ? 11.333 -10.147 4.221 1.00 89.75 82 LEU A O 1
ATOM 599 N N . LEU A 1 83 ? 10.250 -9.523 2.353 1.00 86.06 83 LEU A N 1
ATOM 600 C CA . LEU A 1 83 ? 8.998 -10.232 2.641 1.00 86.06 83 LEU A CA 1
ATOM 601 C C . LEU A 1 83 ? 9.048 -11.718 2.274 1.00 86.06 83 LEU A C 1
ATOM 603 O O . LEU A 1 83 ? 8.320 -12.515 2.854 1.00 86.06 83 LEU A O 1
ATOM 607 N N . THR A 1 84 ? 9.900 -12.098 1.323 1.00 82.88 84 THR A N 1
ATOM 608 C CA . THR A 1 84 ? 10.092 -13.495 0.906 1.00 82.88 84 THR A CA 1
ATOM 609 C C . THR A 1 84 ? 11.151 -14.240 1.726 1.00 82.88 84 THR A C 1
ATOM 611 O O . THR A 1 84 ? 11.555 -15.331 1.327 1.00 82.88 84 THR A O 1
ATOM 614 N N . ARG A 1 85 ? 11.668 -13.638 2.802 1.00 65.69 85 ARG A N 1
ATOM 615 C CA . ARG A 1 85 ? 12.743 -14.196 3.633 1.00 65.69 85 ARG A CA 1
ATOM 616 C C . ARG A 1 85 ? 12.242 -14.867 4.904 1.00 65.69 85 ARG A C 1
ATOM 618 O O . ARG A 1 85 ? 11.253 -14.385 5.493 1.00 65.69 85 ARG A O 1
#

pLDDT: mean 90.62, std 11.02, range [46.88, 98.19]

Radius of gyration: 12.7 Å; chains: 1; bounding box: 30×24×32 Å

Sequence (85 aa):
MRHTRGDIEGLAALVNTVARSAVSPDEPLTAPVDLRLTLHRGDALIAVLEIAGDQVRWTPQPGGTATVGTPPAQALAALRSLLTR

Foldseek 3Di:
DDDDPVLVVLLVVLVVQQLVQFDAWPDDDPFDFPDKDFDDDVPRTQWIWTDGDQKIWIAGPPHDTITMGGGDPVSVVVNVVSVVD

Secondary structure (DSSP, 8-state):
----HHHHHHHHHHHHHHHHT--EETPPPSS---EEEEEEETTEEEEEEEEETTEEEEEESSS---EEE---HHHHHHHHHHHT-